Protein AF-A0A8D5U3K0-F1 (afdb_monomer)

Foldseek 3Di:
DPPVVLLCQLQDDDPNDGQPDHSVLLVQLLVCCVVPPVDDLVVSCVRSVHDSVNSVSNVVSCVVVPNDDDDPPPDD

Nearest PDB structures (foldseek):
  7bhy-assembly2_C-2  TM=6.740E-01  e=7.224E-02  Bacillus subtilis subsp. subtilis str. 168
  5duk-assembly1_A  TM=8.873E-01  e=5.313E-01  Thermoplasmatales archaeon SCGC AB-539-N05
  5duk-assembly1_B  TM=9.277E-01  e=7.637E-01  Thermoplasmatales archaeon SCGC AB-539-N05
  2cfx-assembly1_C  TM=8.321E-01  e=3.480E-01  Bacillus subtilis
  2w25-assembly1_B  TM=8.436E-01  e=5.313E-01  Mycobacterium tuberculosis H37Rv

pLDDT: mean 91.0, std 11.29, range [41.12, 97.5]

Radius of gyration: 11.99 Å; Cα contacts (8 Å, |Δi|>4): 56; chains: 1; bounding box: 28×30×29 Å

Mean predicted aligned error: 3.98 Å

Sequence (76 aa):
MNQLEVIETLIKERQGNRPRYEKGHVILALNVIRTKQPIGRITIMKEVGLSEASVKTLIKRMKEVGLVTVDKVGGV

Structure (mmCIF, N/CA/C/O backbone):
data_AF-A0A8D5U3K0-F1
#
_entry.id   AF-A0A8D5U3K0-F1
#
loop_
_atom_site.group_PDB
_atom_site.id
_atom_site.type_symbol
_atom_site.label_atom_id
_atom_site.label_alt_id
_atom_site.label_comp_id
_atom_site.label_asym_id
_atom_site.label_entity_id
_atom_site.label_seq_id
_atom_site.pdbx_PDB_ins_code
_atom_site.Cartn_x
_atom_site.Cartn_y
_atom_site.Cartn_z
_atom_site.occupancy
_atom_site.B_iso_or_equiv
_atom_site.auth_seq_id
_atom_site.auth_comp_id
_atom_site.auth_asym_id
_atom_site.auth_atom_id
_atom_site.pdbx_PDB_model_num
ATOM 1 N N . MET A 1 1 ? -19.203 6.369 -1.163 1.00 63.12 1 MET A N 1
ATOM 2 C CA . MET A 1 1 ? -17.987 7.191 -1.314 1.00 63.12 1 MET A CA 1
ATOM 3 C C . MET A 1 1 ? -17.708 7.380 -2.787 1.00 63.12 1 MET A C 1
ATOM 5 O O . MET A 1 1 ? -17.794 6.412 -3.537 1.00 63.12 1 MET A O 1
ATOM 9 N N . ASN A 1 2 ? -17.390 8.602 -3.193 1.00 87.75 2 ASN A N 1
ATOM 10 C CA . ASN A 1 2 ? -16.840 8.889 -4.517 1.00 87.75 2 ASN A CA 1
ATOM 11 C C . ASN A 1 2 ? -15.384 8.368 -4.604 1.00 87.75 2 ASN A C 1
ATOM 13 O O . ASN A 1 2 ? -14.699 8.269 -3.587 1.00 87.75 2 ASN A O 1
ATOM 17 N N . GLN A 1 3 ? -14.882 8.055 -5.802 1.00 84.56 3 GLN A N 1
ATOM 18 C CA . GLN A 1 3 ? -13.509 7.577 -6.032 1.00 84.56 3 GLN A CA 1
ATOM 19 C C . GLN A 1 3 ? -12.450 8.512 -5.426 1.00 84.56 3 GLN A C 1
ATOM 21 O O . GLN A 1 3 ? -11.466 8.051 -4.847 1.00 84.56 3 GLN A O 1
ATOM 26 N N . LEU A 1 4 ? -12.678 9.826 -5.502 1.00 87.00 4 LEU A N 1
ATOM 27 C CA . LEU A 1 4 ? -11.790 10.829 -4.912 1.00 87.00 4 LEU A CA 1
ATOM 28 C C . LEU A 1 4 ? -11.733 10.724 -3.382 1.00 87.00 4 LEU A C 1
ATOM 30 O O . LEU A 1 4 ? -10.648 10.755 -2.810 1.00 87.00 4 LEU A O 1
ATOM 34 N N . GLU A 1 5 ? -12.873 10.518 -2.721 1.00 92.44 5 GLU A N 1
ATOM 35 C CA . GLU A 1 5 ? -12.946 10.388 -1.257 1.00 92.44 5 GLU A CA 1
ATOM 36 C C . GLU A 1 5 ? -12.184 9.160 -0.753 1.00 92.44 5 GLU A C 1
ATOM 38 O O . GLU A 1 5 ? -11.550 9.203 0.305 1.00 92.44 5 GLU A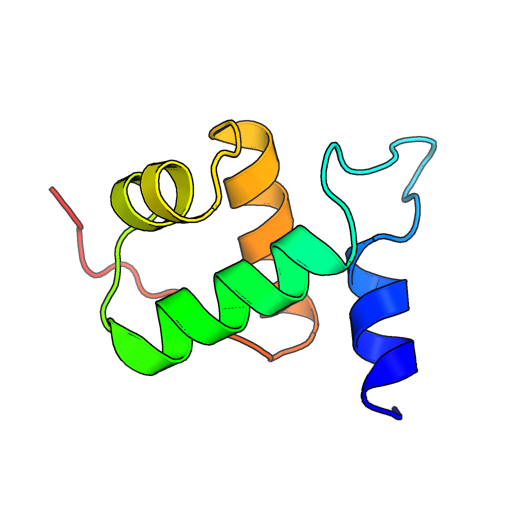 O 1
ATOM 43 N N . VAL A 1 6 ? -12.209 8.069 -1.524 1.00 94.19 6 VAL A N 1
ATOM 44 C CA . VAL A 1 6 ? -11.450 6.857 -1.201 1.00 94.19 6 VAL A CA 1
ATOM 45 C C . VAL A 1 6 ? -9.952 7.149 -1.249 1.00 94.19 6 VAL A C 1
ATOM 47 O O . VAL A 1 6 ? -9.237 6.827 -0.302 1.00 94.19 6 VAL A O 1
ATOM 50 N N . ILE A 1 7 ? -9.469 7.809 -2.305 1.00 9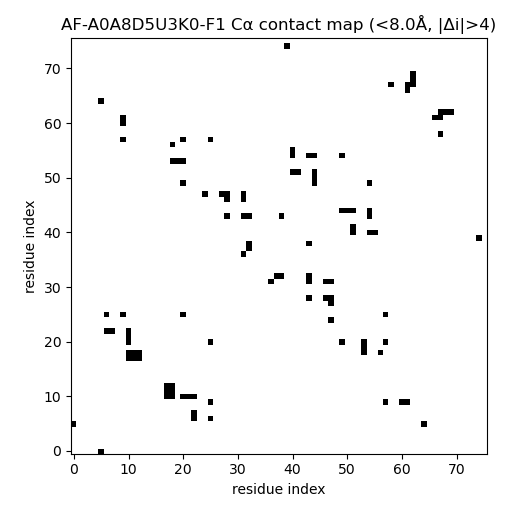4.31 7 ILE A N 1
ATOM 51 C CA . ILE A 1 7 ? -8.048 8.163 -2.435 1.00 94.31 7 ILE A CA 1
ATOM 52 C C . ILE A 1 7 ? -7.613 9.115 -1.313 1.00 94.31 7 ILE A C 1
ATOM 54 O O . ILE A 1 7 ? -6.563 8.891 -0.708 1.00 94.31 7 ILE A O 1
ATOM 58 N N . GLU A 1 8 ? -8.421 10.125 -0.979 1.00 94.44 8 GLU A N 1
ATOM 59 C CA . GLU A 1 8 ? -8.146 11.022 0.155 1.00 94.44 8 GLU A CA 1
ATOM 60 C C . GLU A 1 8 ? -8.044 10.251 1.473 1.00 94.44 8 GLU A C 1
ATOM 62 O O . GLU A 1 8 ? -7.111 10.444 2.254 1.00 94.44 8 GLU A O 1
ATOM 67 N N . THR A 1 9 ? -8.957 9.305 1.699 1.00 95.12 9 THR A N 1
ATOM 68 C CA . THR A 1 9 ? -8.959 8.454 2.895 1.00 95.12 9 THR A CA 1
ATOM 69 C C . THR A 1 9 ? -7.674 7.630 3.015 1.00 95.12 9 THR A C 1
ATOM 71 O O . THR A 1 9 ? -7.169 7.424 4.125 1.00 95.12 9 THR A O 1
ATOM 74 N N . LEU A 1 10 ? -7.105 7.184 1.891 1.00 95.88 10 LEU A N 1
ATOM 75 C CA . LEU A 1 10 ? -5.859 6.419 1.878 1.00 95.88 10 LEU A CA 1
ATOM 76 C C . LEU A 1 10 ? -4.646 7.268 2.264 1.00 95.88 10 LEU A C 1
ATOM 78 O O . LEU A 1 10 ? -3.782 6.769 2.985 1.00 95.88 10 LEU A O 1
ATOM 82 N N . ILE A 1 11 ? -4.586 8.538 1.859 1.00 96.19 11 ILE A N 1
ATOM 83 C CA . ILE A 1 11 ? -3.433 9.417 2.132 1.00 96.19 11 ILE A CA 1
ATOM 84 C C . ILE A 1 11 ? -3.579 10.259 3.404 1.00 96.19 11 ILE A C 1
ATOM 86 O O . ILE A 1 11 ? -2.599 10.845 3.865 1.00 96.19 11 ILE A O 1
ATOM 90 N N . LYS A 1 12 ? -4.782 10.316 3.988 1.00 95.56 12 LYS A N 1
ATOM 91 C CA . LYS A 1 12 ? -5.068 11.133 5.170 1.00 95.56 12 LYS A CA 1
ATOM 92 C C . LYS A 1 12 ? -4.156 10.772 6.343 1.00 95.56 12 LYS A C 1
ATOM 94 O O . LYS A 1 12 ? -3.852 9.602 6.601 1.00 95.56 12 LYS A O 1
ATOM 99 N N . GLU A 1 13 ? -3.747 11.781 7.092 1.00 95.94 13 GLU A N 1
ATOM 100 C CA . GLU A 1 13 ? -3.057 11.584 8.359 1.00 95.94 13 GLU A CA 1
ATOM 101 C C . GLU A 1 13 ? -3.925 10.786 9.344 1.00 95.94 13 GLU A C 1
ATOM 103 O O . GLU A 1 13 ? -5.137 10.992 9.444 1.00 95.94 13 GLU A O 1
ATOM 108 N N . ARG A 1 14 ? -3.311 9.847 10.069 1.00 92.75 14 ARG A N 1
ATOM 109 C CA . ARG A 1 14 ? -3.973 9.126 11.162 1.00 92.75 14 ARG A CA 1
ATOM 110 C C . ARG A 1 14 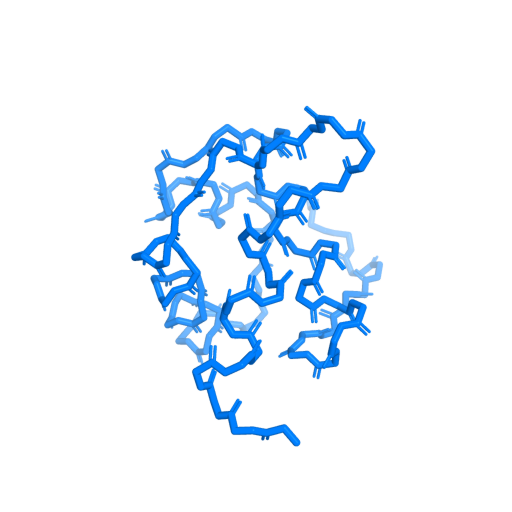? -3.097 9.218 12.403 1.00 92.75 14 ARG A C 1
ATOM 112 O O . ARG A 1 14 ? -1.944 8.810 12.343 1.00 92.75 14 ARG A O 1
ATOM 119 N N . GLN A 1 15 ? -3.655 9.717 13.508 1.00 90.00 15 GLN A N 1
ATOM 120 C CA . GLN A 1 15 ? -2.955 9.838 14.798 1.00 90.00 15 GLN A CA 1
ATOM 121 C C . GLN A 1 15 ? -1.610 10.586 14.686 1.00 90.00 15 GLN A C 1
ATOM 123 O O . GLN A 1 15 ? -0.588 10.086 15.142 1.00 90.00 15 GLN A O 1
ATOM 128 N N . GLY A 1 16 ? -1.574 11.731 13.996 1.00 90.56 16 GLY A N 1
ATOM 129 C CA . GLY A 1 16 ? -0.329 12.488 13.795 1.00 90.56 16 GLY A CA 1
ATOM 130 C C . GLY A 1 16 ? 0.605 11.918 12.719 1.00 90.56 16 GLY A C 1
ATOM 131 O O . GLY A 1 16 ? 1.592 12.548 12.356 1.00 90.56 16 GLY A O 1
ATOM 132 N N . ASN A 1 17 ? 0.321 10.722 12.189 1.00 88.06 17 ASN A N 1
ATOM 133 C CA . ASN A 1 17 ? 1.200 10.032 11.251 1.00 88.06 17 ASN A CA 1
ATOM 134 C C . ASN A 1 17 ? 0.674 10.127 9.820 1.00 88.06 17 ASN A C 1
ATOM 136 O O . ASN A 1 17 ? -0.281 9.439 9.421 1.00 88.06 17 ASN A O 1
ATOM 140 N N . ARG A 1 18 ? 1.329 10.976 9.024 1.00 91.50 18 ARG A N 1
ATOM 141 C CA . ARG A 1 18 ? 1.081 11.075 7.588 1.00 91.50 18 ARG A CA 1
ATOM 142 C C . ARG A 1 18 ? 1.824 9.953 6.855 1.00 91.50 18 ARG A C 1
ATOM 144 O O . ARG A 1 18 ? 3.022 9.767 7.085 1.00 91.50 18 ARG A O 1
ATOM 151 N N . PRO A 1 19 ? 1.154 9.188 5.976 1.00 93.75 19 PRO A N 1
ATOM 152 C CA . PRO A 1 19 ? 1.841 8.197 5.161 1.00 93.75 19 PRO A CA 1
ATOM 153 C C . PRO A 1 19 ? 2.941 8.828 4.304 1.00 93.75 19 PRO A C 1
ATOM 155 O O . PRO A 1 19 ? 2.752 9.897 3.729 1.00 93.75 19 PRO A O 1
ATOM 158 N N . ARG A 1 20 ? 4.071 8.129 4.157 1.00 94.81 20 ARG A N 1
ATOM 159 C CA . ARG A 1 20 ? 5.152 8.499 3.225 1.00 94.81 20 ARG A CA 1
ATOM 160 C C . ARG A 1 20 ? 4.841 8.021 1.802 1.00 94.81 20 ARG A C 1
ATOM 162 O O . ARG A 1 20 ? 5.623 7.284 1.206 1.00 94.81 20 ARG A O 1
ATOM 169 N N . TYR A 1 21 ? 3.649 8.355 1.3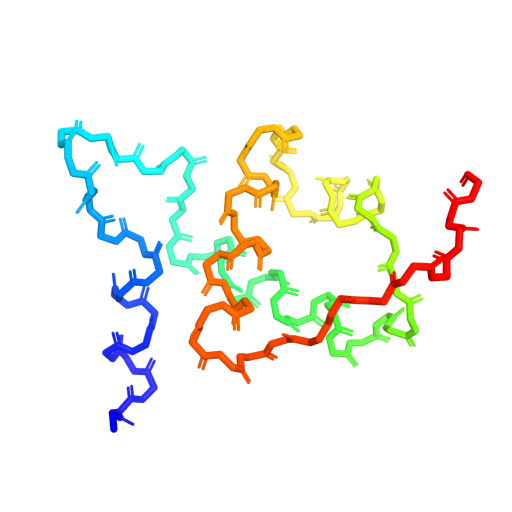20 1.00 96.06 21 TYR A N 1
ATOM 170 C CA . TYR A 1 21 ? 3.199 8.171 -0.055 1.00 96.06 21 TYR A CA 1
ATOM 171 C C . TYR A 1 21 ? 2.077 9.169 -0.358 1.00 96.06 21 TYR A C 1
ATOM 173 O O . TYR A 1 21 ? 1.473 9.752 0.541 1.00 96.06 21 TYR A O 1
ATOM 181 N N . GLU A 1 22 ? 1.773 9.333 -1.640 1.00 95.94 22 GLU A N 1
ATOM 182 C CA . GLU A 1 22 ? 0.829 10.335 -2.146 1.00 95.94 22 GLU A CA 1
ATOM 183 C C . GLU A 1 22 ? -0.173 9.715 -3.122 1.00 95.94 22 GLU A C 1
ATOM 185 O O . GLU A 1 22 ? -0.062 8.539 -3.471 1.00 95.94 22 GLU A O 1
ATOM 190 N N . LYS A 1 23 ? -1.132 10.510 -3.610 1.00 95.75 23 LYS A N 1
ATOM 191 C CA . LYS A 1 23 ? -2.193 10.056 -4.528 1.00 95.75 23 LYS A CA 1
ATOM 192 C C . LYS A 1 23 ? -1.645 9.329 -5.758 1.00 95.75 23 LYS A C 1
ATOM 194 O O . LYS A 1 23 ? -2.177 8.288 -6.130 1.00 95.75 23 LYS A O 1
ATOM 199 N N . GLY A 1 24 ? -0.558 9.833 -6.350 1.00 96.19 24 GLY A N 1
ATOM 200 C CA . GLY A 1 24 ? 0.083 9.199 -7.507 1.00 96.19 24 GLY A CA 1
ATOM 201 C C . GLY A 1 24 ? 0.532 7.765 -7.217 1.00 96.19 24 GLY A C 1
ATOM 202 O O . GLY A 1 24 ? 0.272 6.865 -8.010 1.00 96.19 24 GLY A O 1
ATOM 203 N N . HIS A 1 25 ? 1.093 7.524 -6.031 1.00 97.31 25 HIS A N 1
ATOM 204 C CA . HIS A 1 25 ? 1.493 6.187 -5.596 1.00 97.31 25 HIS A CA 1
ATOM 205 C C . HIS A 1 25 ? 0.291 5.257 -5.395 1.00 97.31 25 HIS A C 1
ATOM 207 O O . HIS A 1 25 ? 0.376 4.074 -5.713 1.00 97.31 25 HIS A O 1
ATOM 213 N N . VAL A 1 26 ? -0.840 5.778 -4.901 1.00 97.06 26 VAL A N 1
ATOM 214 C CA . VAL A 1 26 ? -2.091 5.009 -4.776 1.00 97.06 26 VAL A CA 1
ATOM 215 C C . VAL A 1 26 ? -2.569 4.542 -6.151 1.00 97.06 26 VAL A C 1
ATOM 217 O O . VAL A 1 26 ? -2.847 3.359 -6.338 1.00 97.06 26 VAL A O 1
ATOM 220 N N . ILE A 1 27 ? -2.635 5.462 -7.117 1.00 96.50 27 ILE A N 1
ATOM 221 C CA . ILE A 1 27 ? -3.092 5.175 -8.482 1.00 96.50 27 ILE A CA 1
ATOM 222 C C . ILE A 1 27 ? -2.140 4.190 -9.169 1.00 96.50 27 ILE A C 1
ATOM 224 O O . ILE A 1 27 ? -2.589 3.219 -9.780 1.00 96.50 27 ILE A O 1
ATOM 228 N N . LEU A 1 28 ? -0.828 4.400 -9.033 1.00 97.50 28 LEU A N 1
ATOM 229 C CA . LEU A 1 28 ? 0.187 3.505 -9.581 1.00 97.50 28 LEU A CA 1
ATOM 230 C C . LEU A 1 28 ? 0.072 2.099 -8.984 1.00 97.50 28 LEU A C 1
ATOM 232 O O . LEU A 1 28 ? 0.034 1.127 -9.732 1.00 97.50 28 LEU A O 1
ATOM 236 N N . ALA A 1 29 ? -0.065 1.983 -7.662 1.00 97.00 29 ALA A N 1
ATOM 237 C CA . ALA A 1 29 ? -0.238 0.696 -6.999 1.00 97.00 29 ALA A CA 1
ATOM 238 C C . ALA A 1 29 ? -1.506 -0.034 -7.466 1.00 97.00 29 ALA A C 1
ATOM 240 O O . ALA A 1 29 ? -1.438 -1.224 -7.757 1.00 97.00 29 ALA A O 1
ATOM 241 N N . LEU A 1 30 ? -2.642 0.663 -7.601 1.00 95.94 30 LEU A N 1
ATOM 242 C CA . LEU A 1 30 ? -3.873 0.068 -8.138 1.00 95.94 30 LEU A CA 1
ATOM 243 C C . LEU A 1 30 ? -3.686 -0.425 -9.574 1.00 95.94 30 LEU A C 1
ATOM 245 O O . LEU A 1 30 ? -4.123 -1.526 -9.901 1.00 95.94 30 LEU A O 1
ATOM 249 N N . ASN A 1 31 ? -3.005 0.349 -10.421 1.00 96.81 31 ASN A N 1
ATOM 250 C CA . ASN A 1 31 ? -2.698 -0.067 -11.787 1.00 96.81 31 ASN A CA 1
ATOM 251 C C . ASN A 1 31 ? -1.788 -1.299 -11.826 1.00 96.81 31 ASN A C 1
ATOM 253 O O . ASN A 1 31 ? -2.084 -2.249 -12.551 1.00 96.81 31 ASN A O 1
ATOM 257 N N . VAL A 1 32 ? -0.720 -1.314 -11.028 1.00 96.56 32 VAL A N 1
ATOM 258 C CA . VAL A 1 32 ? 0.204 -2.451 -10.903 1.00 96.56 32 VAL A CA 1
ATOM 259 C C . VAL A 1 32 ? -0.538 -3.701 -10.422 1.00 96.56 32 VAL A C 1
ATOM 261 O O . VAL A 1 32 ? -0.421 -4.754 -11.039 1.00 96.56 32 VAL A O 1
ATOM 264 N N . ILE A 1 33 ? -1.355 -3.592 -9.372 1.00 95.06 33 ILE A N 1
ATOM 265 C CA . ILE A 1 33 ? -2.135 -4.719 -8.841 1.00 95.06 33 ILE A CA 1
ATOM 266 C C . ILE A 1 33 ? -3.135 -5.220 -9.886 1.00 95.06 33 ILE A C 1
ATOM 268 O O . ILE A 1 33 ? -3.163 -6.412 -10.176 1.00 95.06 33 ILE A O 1
ATOM 272 N N . ARG A 1 34 ? -3.900 -4.323 -10.518 1.00 95.62 34 ARG A N 1
ATOM 273 C CA . ARG A 1 34 ? -4.882 -4.687 -11.550 1.00 95.62 34 ARG A CA 1
ATOM 274 C C . ARG A 1 34 ? -4.248 -5.443 -12.719 1.00 95.62 34 ARG A C 1
ATOM 276 O O . ARG A 1 34 ? -4.884 -6.337 -13.267 1.00 95.62 34 ARG A O 1
ATOM 283 N N . THR A 1 35 ? -3.030 -5.067 -13.110 1.00 96.56 35 THR A N 1
ATOM 284 C CA . THR A 1 35 ? -2.341 -5.608 -14.294 1.00 96.56 35 THR A CA 1
ATOM 285 C C . THR A 1 35 ? -1.498 -6.849 -14.017 1.00 96.56 35 THR A C 1
ATOM 287 O O . THR A 1 35 ? -1.319 -7.652 -14.926 1.00 96.56 35 THR A O 1
ATOM 290 N N . LYS A 1 36 ? -0.977 -7.014 -12.795 1.00 94.00 36 LYS A N 1
ATOM 291 C CA . LYS A 1 36 ? 0.001 -8.062 -12.449 1.00 94.00 36 LYS A CA 1
ATOM 292 C C . LYS A 1 36 ? -0.492 -9.047 -11.382 1.00 94.00 36 LYS A C 1
ATOM 294 O O . LYS A 1 36 ? 0.291 -9.879 -10.940 1.00 94.00 36 LYS A O 1
ATOM 299 N N . GLN A 1 37 ? -1.744 -8.945 -10.925 1.00 89.00 37 GLN A N 1
ATOM 300 C CA . GLN A 1 37 ? -2.298 -9.875 -9.934 1.00 89.00 37 GLN A CA 1
ATOM 301 C C . GLN A 1 37 ? -2.272 -11.343 -10.423 1.00 89.00 37 GLN A C 1
ATOM 303 O O . GLN A 1 37 ? -2.566 -11.586 -11.594 1.00 89.00 37 GLN A O 1
ATOM 308 N N . PRO A 1 38 ? -1.981 -12.319 -9.537 1.00 91.56 38 PRO A N 1
ATOM 309 C CA . PRO A 1 38 ? -1.585 -12.145 -8.136 1.00 91.56 38 PRO A CA 1
ATOM 310 C C . PRO A 1 38 ? -0.150 -11.601 -8.012 1.00 91.56 38 PRO A C 1
ATOM 312 O O . PRO A 1 38 ? 0.772 -12.094 -8.654 1.00 91.56 38 PRO A O 1
ATOM 315 N N . ILE A 1 39 ? 0.051 -10.587 -7.162 1.00 91.75 39 ILE A N 1
ATOM 316 C CA . ILE A 1 39 ? 1.340 -9.896 -7.011 1.00 91.75 39 ILE A CA 1
ATOM 317 C C . ILE A 1 39 ? 1.757 -9.790 -5.540 1.00 91.75 39 ILE A C 1
ATOM 319 O O . ILE A 1 39 ? 0.963 -9.454 -4.662 1.00 91.75 39 ILE A O 1
ATOM 323 N N . GLY A 1 4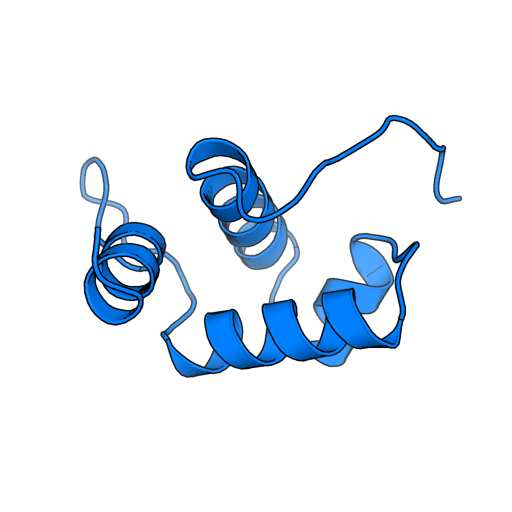0 ? 3.036 -10.063 -5.276 1.00 90.75 40 GLY A N 1
ATOM 324 C CA . GLY A 1 40 ? 3.630 -9.986 -3.945 1.00 90.75 40 GLY A CA 1
ATOM 325 C C . GLY A 1 40 ? 4.076 -8.578 -3.540 1.00 90.75 40 GLY A C 1
ATOM 326 O O . GLY A 1 40 ? 4.343 -7.705 -4.370 1.00 90.75 40 GLY A O 1
ATOM 327 N N . ARG A 1 41 ? 4.240 -8.378 -2.226 1.00 89.12 41 ARG A N 1
ATOM 328 C CA . ARG A 1 41 ? 4.661 -7.098 -1.630 1.00 89.12 41 ARG A CA 1
ATOM 329 C C . ARG A 1 41 ? 5.984 -6.574 -2.200 1.00 89.12 41 ARG A C 1
ATOM 331 O O . ARG A 1 41 ? 6.081 -5.381 -2.472 1.00 89.12 41 ARG A O 1
ATOM 338 N N . ILE A 1 42 ? 6.977 -7.448 -2.384 1.00 91.25 42 ILE A N 1
ATOM 339 C CA . ILE A 1 42 ? 8.314 -7.069 -2.874 1.00 91.25 42 ILE A CA 1
ATOM 340 C C . ILE A 1 42 ? 8.228 -6.493 -4.291 1.00 91.25 42 ILE A C 1
ATOM 342 O O . ILE A 1 42 ? 8.846 -5.471 -4.583 1.00 91.25 42 ILE A O 1
ATOM 346 N N . THR A 1 43 ? 7.429 -7.106 -5.165 1.00 93.12 43 THR A N 1
ATOM 347 C CA . THR A 1 43 ? 7.228 -6.604 -6.527 1.00 93.12 43 THR A CA 1
ATOM 348 C C . THR A 1 43 ? 6.482 -5.274 -6.504 1.00 93.12 43 THR A C 1
ATOM 350 O O . THR A 1 43 ? 6.930 -4.332 -7.145 1.00 93.12 43 THR A O 1
ATOM 353 N N . ILE A 1 44 ? 5.427 -5.131 -5.689 1.00 94.88 44 ILE A N 1
ATOM 354 C CA . ILE A 1 44 ? 4.720 -3.845 -5.527 1.00 94.88 44 ILE A CA 1
ATOM 355 C C . ILE A 1 44 ? 5.685 -2.735 -5.081 1.00 94.88 44 ILE A C 1
ATOM 357 O O . ILE A 1 44 ? 5.628 -1.630 -5.610 1.00 94.88 44 ILE A O 1
ATOM 361 N N . MET A 1 45 ? 6.596 -3.010 -4.141 1.00 95.44 45 MET A N 1
ATOM 362 C CA . MET A 1 45 ? 7.604 -2.030 -3.712 1.00 95.44 45 MET A CA 1
ATOM 363 C C . MET A 1 45 ? 8.479 -1.544 -4.863 1.00 95.44 45 MET A C 1
ATOM 365 O O . MET A 1 45 ? 8.656 -0.336 -5.012 1.00 95.44 45 MET A O 1
ATOM 369 N N . LYS A 1 46 ? 8.997 -2.471 -5.677 1.00 95.62 46 LYS A N 1
ATOM 370 C CA . LYS A 1 46 ? 9.849 -2.145 -6.829 1.00 95.62 46 LYS A CA 1
ATOM 371 C C . LYS A 1 46 ? 9.097 -1.324 -7.875 1.00 95.62 46 LYS A C 1
ATOM 373 O O . LYS A 1 46 ? 9.633 -0.350 -8.381 1.00 95.62 46 LYS A O 1
ATOM 378 N N . GLU A 1 47 ? 7.854 -1.698 -8.158 1.00 95.94 47 GLU A N 1
ATOM 379 C CA . GLU A 1 47 ? 7.022 -1.063 -9.187 1.00 95.94 47 GLU A CA 1
ATOM 380 C C . GLU A 1 47 ? 6.529 0.331 -8.784 1.00 95.94 47 GLU A C 1
ATOM 382 O O . GLU A 1 47 ? 6.414 1.216 -9.625 1.00 95.94 47 GLU A O 1
ATOM 387 N N . VAL A 1 48 ? 6.226 0.534 -7.499 1.00 96.06 48 VAL A N 1
ATOM 388 C CA . VAL A 1 48 ? 5.674 1.800 -6.988 1.00 96.06 48 VAL A CA 1
ATOM 389 C C . VAL A 1 48 ? 6.776 2.730 -6.456 1.00 96.06 48 VAL A C 1
ATOM 391 O O . VAL A 1 48 ? 6.510 3.898 -6.191 1.00 96.06 48 VAL A O 1
ATOM 394 N N . GLY A 1 49 ? 8.013 2.244 -6.297 1.00 96.38 49 GLY A N 1
ATOM 395 C CA . GLY A 1 49 ? 9.146 3.045 -5.817 1.00 96.38 49 GLY A CA 1
ATOM 396 C C . GLY A 1 49 ? 9.058 3.420 -4.333 1.00 96.38 49 GLY A C 1
ATOM 397 O O . GLY A 1 49 ? 9.554 4.465 -3.922 1.00 96.38 49 GLY A O 1
ATOM 398 N N . LEU A 1 50 ? 8.402 2.589 -3.517 1.00 96.56 50 LEU A N 1
ATOM 399 C CA . LEU A 1 50 ? 8.153 2.854 -2.097 1.00 96.56 50 LEU A CA 1
ATOM 400 C C . LEU A 1 50 ? 8.920 1.896 -1.180 1.00 96.56 50 LEU A C 1
ATOM 402 O O . LEU A 1 50 ? 9.161 0.735 -1.510 1.00 96.56 50 LEU A O 1
ATOM 406 N N . SER A 1 51 ? 9.228 2.369 0.031 1.00 96.12 51 SER A N 1
ATOM 407 C CA . SER A 1 51 ? 9.786 1.523 1.091 1.00 96.12 51 SER A CA 1
ATOM 408 C C . SER A 1 51 ? 8.796 0.444 1.533 1.00 96.12 51 SER A C 1
ATOM 410 O O . SER A 1 51 ? 7.579 0.577 1.370 1.00 96.12 51 SER A O 1
ATOM 412 N N . GLU A 1 52 ? 9.304 -0.606 2.179 1.00 94.62 52 GLU A N 1
ATOM 413 C CA . GLU A 1 52 ? 8.449 -1.683 2.677 1.00 94.62 52 GLU A CA 1
ATOM 414 C C . GLU A 1 52 ? 7.407 -1.170 3.673 1.00 94.62 52 GLU A C 1
ATOM 416 O O . GLU A 1 52 ? 6.238 -1.546 3.598 1.00 94.62 52 GLU A O 1
ATOM 421 N N . ALA A 1 53 ? 7.798 -0.263 4.571 1.00 94.88 53 ALA A N 1
ATOM 422 C CA . ALA A 1 53 ? 6.882 0.340 5.533 1.00 94.88 53 ALA A CA 1
ATOM 423 C C . ALA A 1 53 ? 5.755 1.127 4.839 1.00 94.88 53 ALA A C 1
ATOM 425 O O . ALA A 1 53 ? 4.582 0.994 5.215 1.00 94.88 53 ALA A O 1
ATOM 426 N N . SER A 1 54 ? 6.087 1.897 3.796 1.00 96.00 54 SER A N 1
ATOM 427 C CA . SER A 1 54 ? 5.106 2.641 3.001 1.00 96.00 54 SER A CA 1
ATOM 428 C C . SER A 1 54 ? 4.154 1.701 2.263 1.00 96.00 54 SER A C 1
ATOM 430 O O . SER A 1 54 ? 2.942 1.884 2.356 1.00 96.00 54 SER A O 1
ATOM 432 N N . VAL A 1 55 ? 4.664 0.652 1.608 1.00 96.06 55 VAL A N 1
ATOM 433 C CA . VAL A 1 55 ? 3.828 -0.330 0.897 1.00 96.06 55 VAL A CA 1
ATOM 434 C C . VAL A 1 55 ? 2.955 -1.139 1.852 1.00 96.06 55 VAL A C 1
ATOM 436 O O . VAL A 1 55 ? 1.772 -1.322 1.576 1.00 96.06 55 VAL A O 1
ATOM 439 N N . LYS A 1 56 ? 3.472 -1.573 3.009 1.00 94.50 56 LYS A N 1
ATOM 440 C CA . LYS A 1 56 ? 2.657 -2.250 4.036 1.00 94.50 56 LYS A CA 1
ATOM 441 C C . LYS A 1 56 ? 1.509 -1.360 4.492 1.00 94.50 56 LYS A C 1
ATOM 443 O O . LYS A 1 56 ? 0.379 -1.829 4.595 1.00 94.50 56 LYS A O 1
ATOM 448 N N . THR A 1 57 ? 1.787 -0.080 4.731 1.00 96.25 57 THR A N 1
ATOM 449 C CA . THR A 1 57 ? 0.761 0.894 5.114 1.00 96.25 57 THR A CA 1
ATOM 450 C C . THR A 1 57 ? -0.252 1.104 3.990 1.00 96.25 57 THR A C 1
ATOM 452 O O . THR A 1 57 ? -1.450 1.128 4.258 1.00 96.25 57 THR A O 1
ATOM 455 N N . LEU A 1 58 ? 0.203 1.221 2.741 1.00 96.56 58 LEU A N 1
ATOM 456 C CA . LEU A 1 58 ? -0.652 1.390 1.566 1.00 96.56 58 LEU A CA 1
ATOM 457 C C . LEU A 1 58 ? -1.602 0.201 1.380 1.00 96.56 58 LEU A C 1
ATOM 459 O O . LEU A 1 58 ? -2.815 0.390 1.374 1.00 96.56 58 LEU A O 1
ATOM 463 N N . ILE A 1 59 ? -1.061 -1.019 1.317 1.00 95.50 59 ILE A N 1
ATOM 464 C CA . ILE A 1 59 ? -1.840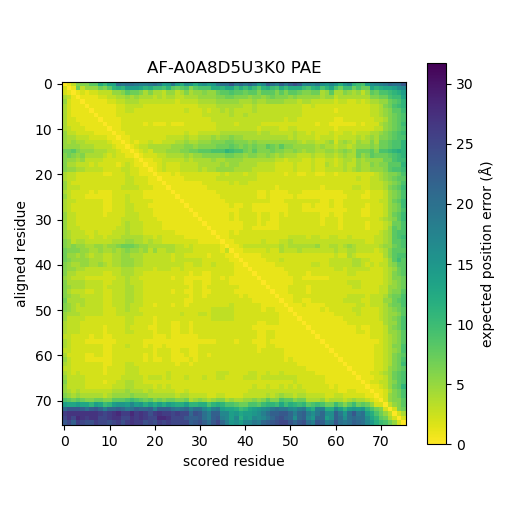 -2.254 1.147 1.00 95.50 59 ILE A CA 1
ATOM 465 C C . ILE A 1 59 ? -2.808 -2.445 2.318 1.00 95.50 59 ILE A C 1
ATOM 467 O O . ILE A 1 59 ? -3.973 -2.772 2.101 1.00 95.50 59 ILE A O 1
ATOM 471 N N . LYS A 1 60 ? -2.363 -2.199 3.560 1.00 95.06 60 LYS A N 1
ATOM 472 C CA . LYS A 1 60 ? -3.233 -2.272 4.743 1.00 95.06 60 LYS A CA 1
ATOM 473 C C . LYS A 1 60 ? -4.436 -1.342 4.593 1.00 95.06 60 LYS A C 1
ATOM 475 O O . LYS A 1 60 ? -5.563 -1.785 4.783 1.00 95.06 60 LYS A O 1
ATOM 480 N N . ARG A 1 61 ? -4.211 -0.077 4.231 1.00 96.06 61 ARG A N 1
ATOM 481 C CA . ARG A 1 61 ? -5.300 0.894 4.080 1.00 96.06 61 ARG A CA 1
ATOM 482 C C . ARG A 1 61 ? -6.208 0.570 2.898 1.00 96.06 61 ARG A C 1
ATOM 484 O O . ARG A 1 61 ? -7.415 0.679 3.048 1.00 96.06 61 ARG A O 1
ATOM 491 N N . MET A 1 62 ? -5.659 0.120 1.768 1.00 95.69 62 MET A N 1
ATOM 492 C CA . MET A 1 62 ? -6.451 -0.360 0.627 1.00 95.69 62 MET A CA 1
ATOM 493 C C . MET A 1 62 ? -7.352 -1.533 1.020 1.00 95.69 62 MET A C 1
ATOM 495 O O . MET A 1 62 ? -8.515 -1.566 0.626 1.00 95.69 62 MET A O 1
ATOM 499 N N . LYS A 1 63 ? -6.841 -2.464 1.834 1.00 95.69 63 LYS A N 1
ATOM 500 C CA . LYS A 1 63 ? -7.618 -3.586 2.365 1.00 95.69 63 LYS A CA 1
ATOM 501 C C . LYS A 1 63 ? -8.745 -3.113 3.286 1.00 95.69 63 LYS A C 1
ATOM 503 O O . LYS A 1 63 ? -9.864 -3.589 3.157 1.00 95.69 63 LYS A O 1
ATOM 508 N N . GLU A 1 64 ? -8.468 -2.172 4.191 1.00 95.25 64 GLU A N 1
ATOM 509 C CA . GLU A 1 64 ? -9.474 -1.610 5.111 1.00 95.25 64 GLU A CA 1
ATOM 510 C C . GLU A 1 64 ? -10.655 -0.960 4.378 1.00 95.25 64 GLU A C 1
ATOM 512 O O . GLU A 1 64 ? -11.783 -1.052 4.850 1.00 95.25 64 GLU A O 1
ATOM 517 N N . VAL A 1 65 ? -10.409 -0.326 3.227 1.00 94.88 65 VAL A N 1
ATOM 518 C CA . VAL A 1 65 ? -11.463 0.286 2.396 1.00 94.88 65 VAL A CA 1
ATOM 519 C C . VAL A 1 65 ? -12.023 -0.662 1.324 1.00 94.88 65 VAL A C 1
ATOM 521 O O . VAL A 1 65 ? -12.818 -0.236 0.493 1.00 94.88 65 VAL A O 1
ATOM 524 N N . GLY A 1 66 ? -11.605 -1.932 1.314 1.00 94.25 66 GLY A N 1
ATOM 525 C CA . GLY A 1 66 ? -12.127 -2.956 0.404 1.00 94.25 66 GLY A CA 1
ATOM 526 C C . GLY A 1 66 ? -11.632 -2.877 -1.044 1.00 94.25 66 GLY A C 1
ATOM 527 O O . GLY A 1 66 ? -12.242 -3.481 -1.918 1.00 94.25 66 GLY A O 1
ATOM 528 N N . LEU A 1 67 ? -10.539 -2.158 -1.325 1.00 94.12 67 LEU A N 1
ATOM 529 C CA . LEU A 1 67 ? -9.979 -2.060 -2.682 1.00 94.12 67 LEU A CA 1
ATOM 530 C C . LEU A 1 67 ? -9.149 -3.280 -3.095 1.00 94.12 67 LEU A C 1
ATOM 532 O O . LEU A 1 67 ? -8.988 -3.528 -4.286 1.00 94.12 67 LEU A O 1
ATOM 536 N N . VAL A 1 68 ? -8.573 -4.003 -2.131 1.00 93.88 68 VAL A N 1
ATOM 537 C CA . VAL A 1 68 ? -7.734 -5.183 -2.385 1.00 93.88 68 VAL A CA 1
ATOM 538 C C . VAL A 1 68 ? -7.995 -6.262 -1.342 1.00 93.88 68 VAL A C 1
ATOM 540 O O . VAL A 1 68 ? -8.252 -5.965 -0.172 1.00 93.88 68 VAL A O 1
ATOM 543 N N . THR A 1 69 ? -7.855 -7.519 -1.7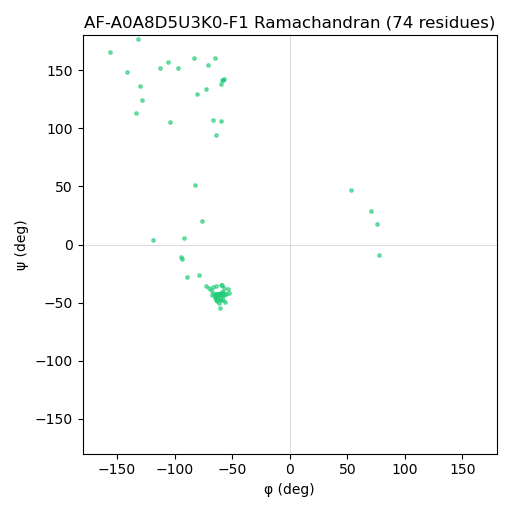46 1.00 92.62 69 THR A N 1
ATOM 544 C CA . THR A 1 69 ? -7.769 -8.663 -0.837 1.00 92.62 69 THR A CA 1
ATOM 545 C C . THR A 1 69 ? -6.303 -9.037 -0.619 1.00 92.62 69 THR A C 1
ATOM 547 O O . THR A 1 69 ? -5.434 -8.755 -1.442 1.00 92.62 69 THR A O 1
ATOM 550 N N . VAL A 1 70 ? -6.000 -9.611 0.547 1.00 89.69 70 VAL A N 1
ATOM 551 C CA . VAL A 1 70 ? -4.649 -10.078 0.882 1.00 89.69 70 VAL A CA 1
ATOM 552 C C . VAL A 1 70 ? -4.782 -11.465 1.473 1.00 89.69 70 VAL A C 1
ATOM 554 O O . VAL A 1 70 ? -5.302 -11.597 2.585 1.00 89.69 70 VAL A O 1
ATOM 557 N N . ASP A 1 71 ? -4.268 -12.450 0.748 1.00 85.25 71 ASP A N 1
ATOM 558 C CA . ASP A 1 71 ? -4.270 -13.852 1.143 1.00 85.25 71 ASP A CA 1
ATOM 559 C C . ASP A 1 71 ? -2.879 -14.311 1.579 1.00 85.25 71 ASP A C 1
ATOM 561 O O . ASP A 1 71 ? -1.856 -13.737 1.205 1.00 85.25 71 ASP A O 1
ATOM 565 N N . LYS A 1 72 ? -2.840 -15.377 2.385 1.00 70.81 72 LYS A N 1
ATOM 566 C CA . LYS A 1 72 ? -1.602 -16.018 2.855 1.00 70.81 72 LYS A CA 1
ATOM 567 C C . LYS A 1 72 ? -0.931 -16.883 1.783 1.00 70.81 72 LYS A C 1
ATOM 569 O O . LYS A 1 72 ? -0.144 -17.753 2.147 1.00 70.81 72 LYS A O 1
ATOM 574 N N . VAL A 1 73 ? -1.228 -16.688 0.494 1.00 62.94 73 VAL A N 1
ATOM 575 C CA . VAL A 1 73 ? -0.459 -17.362 -0.559 1.00 62.94 73 VAL A CA 1
ATOM 576 C C . VAL A 1 73 ? 0.980 -16.902 -0.370 1.00 62.94 73 VAL A C 1
ATOM 578 O O . VAL A 1 73 ? 1.295 -15.725 -0.549 1.00 62.94 73 VAL A O 1
ATOM 581 N N . GLY A 1 74 ? 1.801 -17.813 0.153 1.00 48.06 74 GLY A N 1
ATOM 582 C CA . GLY A 1 74 ? 3.162 -17.551 0.576 1.00 48.06 74 GLY A CA 1
ATOM 583 C C . GLY A 1 74 ? 3.973 -17.160 -0.640 1.00 48.06 74 GLY A C 1
ATOM 584 O O . GLY A 1 74 ? 4.450 -18.020 -1.368 1.00 48.06 74 GLY A O 1
ATOM 585 N N . GLY A 1 75 ? 4.087 -15.859 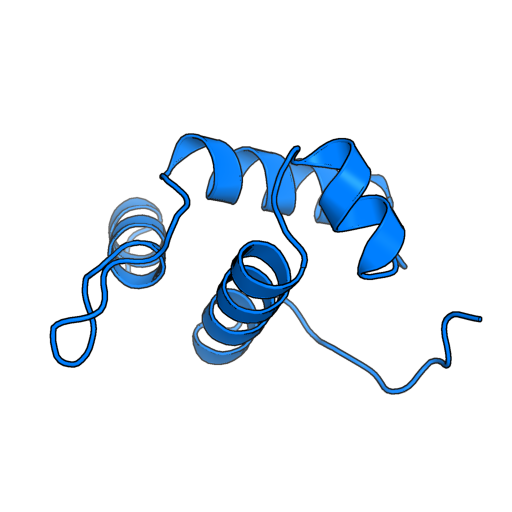-0.886 1.00 44.97 75 GLY A N 1
ATOM 586 C CA . GLY A 1 75 ? 5.116 -15.344 -1.768 1.00 44.97 75 GLY A CA 1
ATOM 587 C C . GLY A 1 75 ? 6.449 -15.601 -1.085 1.00 44.97 75 GLY A C 1
ATOM 588 O O . GLY A 1 75 ? 6.722 -14.975 -0.058 1.00 44.97 75 GLY A O 1
ATOM 589 N N . VAL A 1 76 ? 7.193 -16.569 -1.618 1.00 41.12 76 VAL A N 1
ATOM 590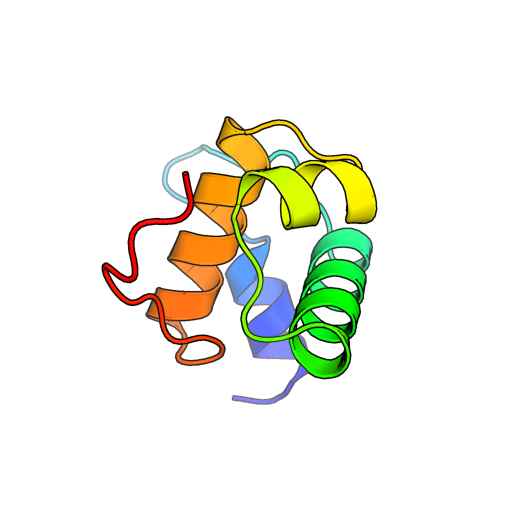 C CA . VAL A 1 76 ? 8.624 -16.769 -1.359 1.00 41.12 76 VAL A CA 1
ATOM 591 C C . VAL A 1 76 ? 9.379 -15.481 -1.683 1.00 41.12 76 VAL A C 1
ATOM 593 O O . VAL A 1 76 ? 8.998 -14.813 -2.675 1.00 41.12 76 VAL A O 1
#

Secondary structure (DSSP, 8-state):
--HHHHHHHHHS-BTTB--S--HHHHHHHHHHHHHH-S--HHHHHHHHT--HHHHHHHHHHHHHTTS---------

Solvent-accessible surface area (backbone atoms only — not comparable to full-atom values): 4731 Å² total; per-residue (Å²): 131,55,74,66,55,53,53,49,62,65,46,47,66,53,94,91,45,62,58,84,60,50,68,68,49,54,55,47,42,51,52,50,47,74,74,51,61,89,70,50,71,70,56,50,23,69,76,53,72,42,53,69,70,39,45,53,51,49,54,51,46,36,36,77,73,67,75,47,87,86,72,86,74,78,71,127